Protein AF-A0A341CHU5-F1 (afdb_monomer_lite)

InterPro domains:
  IPR018796 Cytochrome c oxidase assembly factor 8 [PF10231] (40-168)
  IPR018796 Cytochrome c oxidase assembly factor 8 [PTHR31107] (24-177)

Sequence (180 aa):
MPRRAGFIEVQFTYRKIHSWQTCAPQFKVSRFCPPRKSCHDWIGPPDKYSNLRPVHFYIPENESPLEQKLRELRQETQEWNQQFWANQNLTFLKEKEKFIDSRLKAKGLELRAESGQKATLNAEEMADFYKEFLSKNFQKHMYYNRDWYKRNFAITFFMGKVALERIWNKLRLKRKKTSN

Foldseek 3Di:
DDDDDDPPPPPPPDDDDDDDDDDDDDPPPVPPDPPPPDPAKDWAQQDPQLRGTDIDGGDDPPQDPLNVVLVVLVNVLRVVSSVLSSVVSVVLVVLLVVLQCVVCVVVVHDCADPVRDGDDDDPVSVVVVVVVSCVVCVVVVVVVVVVNVVSVVVSVVSVVVVVVVVVVVVVVVVVVVVVD

Organism: Neophocaena asiaeorientalis asiaeorientalis (NCBI:txid1706337)

Radius of gyration: 24.13 Å; chains: 1; bounding box: 55×53×80 Å

Secondary structure (DSSP, 8-state):
-----------------------------------TT--S-EE-SPPTTT-PPPEE----TT--HHHHHHHHHHHHHHHHHHHHHHHHHHHHHHHHHHHHHHHHHHTT--SS-TTSPPP---HHHHHHHHHHHHHHHHHHHHHHHHHHHHHHHHHHHHHHHHHHHHHHHHHHHHHHHT--

pLDDT: mean 80.52, std 22.86, range [27.47, 98.5]

Structure (mmCIF, N/CA/C/O backbone):
data_AF-A0A341CHU5-F1
#
_entry.id   AF-A0A341CHU5-F1
#
loop_
_atom_site.group_PDB
_atom_site.id
_atom_site.type_symbol
_atom_site.label_atom_id
_atom_site.label_alt_id
_atom_site.label_comp_id
_atom_site.label_asym_id
_atom_site.label_entity_id
_atom_site.label_seq_id
_atom_site.pdbx_PDB_ins_code
_atom_site.Cartn_x
_atom_site.Cartn_y
_atom_site.Cartn_z
_atom_site.occupancy
_atom_site.B_iso_or_equiv
_atom_site.auth_seq_id
_atom_site.auth_comp_id
_atom_site.auth_asym_id
_atom_site.auth_atom_id
_atom_site.pdbx_PDB_model_num
ATOM 1 N N . MET A 1 1 ? 3.078 -34.538 4.417 1.00 28.12 1 MET A N 1
ATOM 2 C CA . MET A 1 1 ? 3.762 -33.653 3.449 1.00 28.12 1 MET A CA 1
ATOM 3 C C . MET A 1 1 ? 3.321 -32.216 3.716 1.00 28.12 1 MET A C 1
ATOM 5 O O . MET A 1 1 ? 2.168 -31.896 3.443 1.00 28.12 1 MET A O 1
ATOM 9 N N . PRO A 1 2 ? 4.143 -31.394 4.386 1.00 29.64 2 PRO A N 1
ATOM 10 C CA . PRO A 1 2 ? 3.711 -30.097 4.891 1.00 29.64 2 PRO A CA 1
ATOM 11 C C . PRO A 1 2 ? 3.576 -29.070 3.761 1.00 29.64 2 PRO A C 1
ATOM 13 O O . PRO A 1 2 ? 4.407 -28.977 2.859 1.00 29.64 2 PRO A O 1
ATOM 16 N N . ARG A 1 3 ? 2.476 -28.317 3.837 1.00 30.64 3 ARG A N 1
ATOM 17 C CA . ARG A 1 3 ? 2.059 -27.246 2.931 1.00 30.64 3 ARG A CA 1
ATOM 18 C C . ARG A 1 3 ? 3.142 -26.166 2.861 1.00 30.64 3 ARG A C 1
ATOM 20 O O . ARG A 1 3 ? 3.483 -25.577 3.885 1.00 30.64 3 ARG A O 1
ATOM 27 N N . ARG A 1 4 ? 3.649 -25.883 1.655 1.00 30.72 4 ARG A N 1
ATOM 28 C CA . ARG A 1 4 ? 4.433 -24.672 1.377 1.00 30.72 4 ARG A CA 1
ATOM 29 C C . ARG A 1 4 ? 3.554 -23.468 1.710 1.00 30.72 4 ARG A C 1
ATOM 31 O O . ARG A 1 4 ? 2.508 -23.276 1.094 1.00 30.72 4 ARG A O 1
ATOM 38 N N . ALA A 1 5 ? 3.957 -22.720 2.731 1.00 33.75 5 ALA A N 1
ATOM 39 C CA . ALA A 1 5 ? 3.343 -21.457 3.097 1.00 33.75 5 ALA A CA 1
ATOM 40 C C . ALA A 1 5 ? 3.343 -20.525 1.879 1.00 33.75 5 ALA A C 1
ATOM 42 O O . ALA A 1 5 ? 4.327 -20.469 1.140 1.00 33.75 5 ALA A O 1
ATOM 43 N N . GLY A 1 6 ? 2.207 -19.859 1.668 1.00 32.69 6 GLY A N 1
ATOM 44 C CA . GLY A 1 6 ? 1.901 -19.057 0.493 1.00 32.69 6 GLY A CA 1
ATOM 45 C C . GLY A 1 6 ? 3.007 -18.070 0.148 1.00 32.69 6 GLY A C 1
ATOM 46 O O . GLY A 1 6 ? 3.147 -17.022 0.775 1.00 32.69 6 GLY A O 1
ATOM 47 N N . PHE A 1 7 ? 3.745 -18.401 -0.907 1.00 29.98 7 PHE A N 1
ATOM 48 C CA . PHE A 1 7 ? 4.290 -17.413 -1.817 1.00 29.98 7 PHE A CA 1
ATOM 49 C C . PHE A 1 7 ? 3.067 -16.648 -2.324 1.00 29.98 7 PHE A C 1
ATOM 51 O O . PHE A 1 7 ? 2.191 -17.253 -2.941 1.00 29.98 7 PHE A O 1
ATOM 58 N N . ILE A 1 8 ? 2.931 -15.370 -1.966 1.00 36.19 8 ILE A N 1
ATOM 59 C CA . ILE A 1 8 ? 1.933 -14.511 -2.601 1.00 36.19 8 ILE A CA 1
ATOM 60 C C . ILE A 1 8 ? 2.327 -14.508 -4.071 1.00 36.19 8 ILE A C 1
ATOM 62 O O . ILE A 1 8 ? 3.316 -13.893 -4.463 1.00 36.19 8 ILE A O 1
ATOM 66 N N . GLU A 1 9 ? 1.603 -15.311 -4.839 1.00 29.92 9 GLU A N 1
ATOM 67 C CA . GLU A 1 9 ? 1.634 -15.341 -6.281 1.00 29.92 9 GLU A CA 1
ATOM 68 C C . GLU A 1 9 ? 1.395 -13.897 -6.714 1.00 29.92 9 GLU A C 1
ATOM 70 O O . GLU A 1 9 ? 0.304 -13.346 -6.552 1.00 29.92 9 GLU A O 1
ATOM 75 N N . VAL A 1 10 ? 2.466 -13.230 -7.146 1.00 38.44 10 VAL A N 1
ATOM 76 C CA . VAL A 1 10 ? 2.372 -11.910 -7.749 1.00 38.44 10 VAL A CA 1
ATOM 77 C C . VAL A 1 10 ? 1.681 -12.154 -9.079 1.00 38.44 10 VAL A C 1
ATOM 79 O O . VAL A 1 10 ? 2.325 -12.421 -10.090 1.00 38.44 10 VAL A O 1
ATOM 82 N N . GLN A 1 11 ? 0.351 -12.158 -9.049 1.00 27.47 11 GLN A N 1
ATOM 83 C CA . GLN A 1 11 ? -0.499 -12.156 -10.225 1.00 27.47 11 GLN A CA 1
ATOM 84 C C . GLN A 1 11 ? -0.219 -10.840 -10.956 1.00 27.47 11 GLN A C 1
ATOM 86 O O . GLN A 1 11 ? -0.900 -9.832 -10.773 1.00 27.47 11 GLN A O 1
ATOM 91 N N . PHE A 1 12 ? 0.844 -10.830 -11.761 1.00 33.91 12 PHE A N 1
ATOM 92 C CA . PHE A 1 12 ? 1.074 -9.834 -12.791 1.00 33.91 12 PHE A CA 1
ATOM 93 C C . PHE A 1 12 ? -0.004 -10.049 -13.852 1.00 33.91 12 PHE A C 1
ATOM 95 O O . PHE A 1 12 ? 0.233 -10.647 -14.899 1.00 33.91 12 PHE A O 1
ATOM 102 N N . THR A 1 13 ? -1.218 -9.565 -13.594 1.00 28.31 13 THR A N 1
ATOM 103 C CA . THR A 1 13 ? -2.191 -9.390 -14.665 1.00 28.31 13 THR A CA 1
ATOM 104 C C . THR A 1 13 ? -1.638 -8.309 -15.583 1.00 28.31 13 THR A C 1
ATOM 106 O O . THR A 1 13 ? -1.710 -7.115 -15.281 1.00 28.31 13 THR A O 1
ATOM 109 N N . TYR A 1 14 ? -1.031 -8.735 -16.688 1.00 28.16 14 TYR A N 1
ATOM 110 C CA . TYR A 1 14 ? -0.640 -7.873 -17.791 1.00 28.16 14 TYR A CA 1
ATOM 111 C C . TYR A 1 14 ? -1.888 -7.161 -18.318 1.00 28.16 14 TYR A C 1
ATOM 113 O O . TYR A 1 14 ? -2.654 -7.712 -19.106 1.00 28.16 14 TYR A O 1
ATOM 121 N N . ARG A 1 15 ? -2.102 -5.913 -17.897 1.00 33.06 15 ARG A N 1
ATOM 122 C CA . ARG A 1 15 ? -3.020 -5.013 -18.589 1.00 33.06 15 ARG A CA 1
ATOM 123 C C . ARG A 1 15 ? -2.200 -4.189 -19.570 1.00 33.06 15 ARG A C 1
ATOM 125 O O . ARG A 1 15 ? -1.339 -3.405 -19.184 1.00 33.06 15 ARG A O 1
ATOM 132 N N . LYS A 1 16 ? -2.453 -4.417 -20.855 1.00 32.16 16 LYS A N 1
ATOM 133 C CA . LYS A 1 16 ? -1.903 -3.661 -21.980 1.00 32.16 16 LYS A CA 1
ATOM 134 C C . LYS A 1 16 ? -2.364 -2.203 -21.846 1.00 32.16 16 LYS A C 1
ATOM 136 O O . LYS A 1 16 ? -3.525 -1.904 -22.105 1.00 32.16 16 LYS A O 1
ATOM 141 N N . ILE A 1 17 ? -1.490 -1.310 -21.384 1.00 35.66 17 ILE A N 1
ATOM 142 C CA . ILE A 1 17 ? -1.762 0.133 -21.371 1.00 35.66 17 ILE A CA 1
ATOM 143 C C . ILE A 1 17 ? -1.256 0.686 -22.705 1.00 35.66 17 ILE A C 1
ATOM 145 O O . ILE A 1 17 ? -0.053 0.825 -22.921 1.00 35.66 17 ILE A O 1
ATOM 149 N N . HIS A 1 18 ? -2.184 0.932 -23.629 1.00 32.44 18 HIS A N 1
ATOM 150 C CA . HIS A 1 18 ? -1.921 1.680 -24.854 1.00 32.44 18 HIS A CA 1
ATOM 151 C C . HIS A 1 18 ? -2.154 3.185 -24.634 1.00 32.44 18 HIS A C 1
ATOM 153 O O . HIS A 1 18 ? -3.005 3.580 -23.844 1.00 32.44 18 HIS A O 1
ATOM 159 N N . SER A 1 19 ? -1.375 3.966 -25.390 1.00 31.36 19 SER A N 1
ATOM 160 C CA . SER A 1 19 ? -1.392 5.422 -25.615 1.00 31.36 19 SER A CA 1
ATOM 161 C C . SER A 1 19 ? -1.107 6.348 -24.427 1.00 31.36 19 SER A C 1
ATOM 163 O O . SER A 1 19 ? -1.969 6.629 -23.600 1.00 31.36 19 SER A O 1
ATOM 165 N N . TRP A 1 20 ? 0.094 6.930 -24.449 1.00 31.66 20 TRP A N 1
ATOM 166 C CA . TRP A 1 20 ? 0.395 8.210 -23.816 1.00 31.66 20 TRP A CA 1
ATOM 167 C C . TRP A 1 20 ? 0.102 9.324 -24.827 1.00 31.66 20 TRP A C 1
ATOM 169 O O . TRP A 1 20 ? 0.770 9.404 -25.857 1.00 31.66 20 TRP A O 1
ATOM 179 N N . GLN A 1 21 ? -0.883 10.170 -24.534 1.00 31.38 21 GLN A N 1
ATOM 180 C CA . GLN A 1 21 ? -0.991 11.514 -25.098 1.00 31.38 21 GLN A CA 1
ATOM 181 C C . GLN A 1 21 ? -0.649 12.503 -23.985 1.00 31.38 21 GLN A C 1
ATOM 183 O O . GLN A 1 21 ? -1.231 12.483 -22.902 1.00 31.38 21 GLN A O 1
ATOM 188 N N . THR A 1 22 ? 0.358 13.326 -24.246 1.00 49.53 22 THR A N 1
ATOM 189 C CA . THR A 1 22 ? 0.822 14.409 -23.385 1.00 49.53 22 THR A CA 1
ATOM 190 C C . THR A 1 22 ? -0.197 15.543 -23.372 1.00 49.53 22 THR A C 1
ATOM 192 O O . THR A 1 22 ? -0.248 16.314 -24.322 1.00 49.53 22 THR A O 1
ATOM 195 N N . CYS A 1 23 ? -0.949 15.677 -22.280 1.00 32.44 23 CYS A N 1
ATOM 196 C CA . CYS A 1 23 ? -1.550 16.932 -21.825 1.00 32.44 23 CYS A CA 1
ATOM 197 C C . CYS A 1 23 ? -1.608 16.907 -20.290 1.00 32.44 23 CYS A C 1
ATOM 199 O O . CYS A 1 23 ? -1.958 15.890 -19.691 1.00 32.44 23 CYS A O 1
ATOM 201 N N . ALA A 1 24 ? -1.213 18.012 -19.656 1.00 49.34 24 ALA A N 1
ATOM 202 C CA . ALA A 1 24 ? -1.138 18.162 -18.203 1.00 49.34 24 ALA A CA 1
ATOM 203 C C . ALA A 1 24 ? -2.453 17.753 -17.504 1.00 49.34 24 ALA A C 1
ATOM 205 O O . ALA A 1 24 ? -3.514 18.209 -17.936 1.00 49.34 24 ALA A O 1
ATOM 206 N N . PRO A 1 25 ? -2.444 16.970 -16.407 1.00 43.38 25 PRO A N 1
ATOM 207 C CA . PRO A 1 25 ? -3.674 16.694 -15.690 1.00 43.38 25 PRO A CA 1
ATOM 208 C C . PRO A 1 25 ? -3.838 17.669 -14.526 1.00 43.38 25 PRO A C 1
ATOM 210 O O . PRO A 1 25 ? -3.138 17.610 -13.515 1.00 43.38 25 PRO A O 1
ATOM 213 N N . GLN A 1 26 ? -4.836 18.537 -14.677 1.00 37.72 26 GLN A N 1
ATOM 214 C CA . GLN A 1 26 ? -5.553 19.172 -13.579 1.00 37.72 26 GLN A CA 1
ATOM 215 C C . GLN A 1 26 ? -5.836 18.139 -12.477 1.00 37.72 26 GLN A C 1
ATOM 217 O O . GLN A 1 26 ? -6.330 17.042 -12.752 1.00 37.72 26 GLN A O 1
ATOM 222 N N . PHE A 1 27 ? -5.542 18.499 -11.227 1.00 38.22 27 PHE A N 1
ATOM 223 C CA . PHE A 1 27 ? -5.908 17.743 -10.030 1.00 38.22 27 PHE A CA 1
ATOM 224 C C . PHE A 1 27 ? -7.434 17.565 -9.947 1.00 38.22 27 PHE A C 1
ATOM 226 O O . PHE A 1 27 ? -8.137 18.307 -9.268 1.00 38.22 27 PHE A O 1
ATOM 233 N N . LYS A 1 28 ? -7.973 16.548 -10.614 1.00 43.00 28 LYS A N 1
ATOM 234 C CA . LYS A 1 28 ? -9.283 15.978 -10.298 1.00 43.00 28 LYS A CA 1
ATOM 235 C C . LYS A 1 28 ? -9.059 14.550 -9.844 1.00 43.00 28 LYS A C 1
ATOM 237 O O . LYS A 1 28 ? -9.262 13.590 -10.579 1.00 43.00 28 LYS A O 1
ATOM 242 N N . VAL A 1 29 ? -8.616 14.421 -8.593 1.00 42.53 29 VAL A N 1
ATOM 243 C CA . VAL A 1 29 ? -8.817 13.179 -7.850 1.00 42.53 29 VAL A CA 1
ATOM 244 C C . VAL A 1 29 ? -10.329 12.992 -7.809 1.00 42.53 29 VAL A C 1
ATOM 246 O O . VAL A 1 29 ? -11.028 13.761 -7.150 1.00 42.53 29 VAL A O 1
ATOM 249 N N . SER A 1 30 ? -10.848 12.023 -8.562 1.00 46.66 30 SER A N 1
ATOM 250 C CA . SER A 1 30 ? -12.159 11.443 -8.286 1.00 46.66 30 SER A CA 1
ATOM 251 C C . SER A 1 30 ? -12.118 11.015 -6.823 1.00 46.66 30 SER A C 1
ATOM 253 O O . SER A 1 30 ? -11.528 9.985 -6.498 1.00 46.66 30 SER A O 1
ATOM 255 N N . ARG A 1 31 ? -12.632 11.864 -5.927 1.00 62.94 31 ARG A N 1
ATOM 256 C CA . ARG A 1 31 ? -12.650 11.606 -4.491 1.00 62.94 31 ARG A CA 1
ATOM 257 C C . ARG A 1 31 ? -13.650 10.485 -4.276 1.00 62.94 31 ARG A C 1
ATOM 259 O O . ARG A 1 31 ? -14.840 10.734 -4.121 1.00 62.94 31 ARG A O 1
ATOM 266 N N . PHE A 1 32 ? -13.162 9.251 -4.354 1.00 69.19 32 PHE A N 1
ATOM 267 C CA . PHE A 1 32 ? -13.874 8.099 -3.841 1.00 69.19 32 PHE A CA 1
ATOM 268 C C . PHE A 1 32 ? -14.152 8.399 -2.368 1.00 69.19 32 PHE A C 1
ATOM 270 O O . PHE A 1 32 ? -13.252 8.395 -1.532 1.00 69.19 32 PHE A O 1
ATOM 277 N N . CYS A 1 33 ? -15.387 8.796 -2.088 1.00 69.81 33 CYS A N 1
ATOM 278 C CA . CYS A 1 33 ? -15.847 9.149 -0.762 1.00 69.81 33 CYS A CA 1
ATOM 279 C C . CYS A 1 33 ? -16.992 8.201 -0.430 1.00 69.81 33 CYS A C 1
ATOM 281 O O . CYS A 1 33 ? -17.983 8.184 -1.167 1.00 69.81 33 CYS A O 1
ATOM 283 N N . PRO A 1 34 ? -16.880 7.416 0.652 1.00 79.62 34 PRO A N 1
ATOM 284 C CA . PRO A 1 34 ? -18.000 6.608 1.091 1.00 79.62 34 PRO A CA 1
ATOM 285 C C . PRO A 1 34 ? -19.199 7.509 1.435 1.00 79.62 34 PRO A C 1
ATOM 287 O O . PRO A 1 34 ? -19.010 8.654 1.865 1.00 79.62 34 PRO A O 1
ATOM 290 N N . PRO A 1 35 ? -20.441 7.024 1.266 1.00 82.81 35 PRO A N 1
ATOM 291 C CA . PRO A 1 35 ? -21.627 7.742 1.712 1.00 82.81 35 PRO A CA 1
ATOM 292 C C . PRO A 1 35 ? -21.504 8.126 3.189 1.00 82.81 35 PRO A C 1
ATOM 294 O O . PRO A 1 35 ? -21.086 7.309 4.009 1.00 82.81 35 PRO A O 1
ATOM 297 N N . ARG A 1 36 ? -21.935 9.342 3.553 1.00 74.38 36 ARG A N 1
ATOM 298 C CA . ARG A 1 36 ? -21.820 9.873 4.930 1.00 74.38 36 ARG A CA 1
ATOM 299 C C . ARG A 1 36 ? -22.453 8.979 6.007 1.00 74.38 36 ARG A C 1
ATOM 301 O O . ARG A 1 36 ? -22.062 9.072 7.159 1.00 74.38 36 ARG A O 1
ATOM 308 N N . LYS A 1 37 ? -23.425 8.137 5.638 1.00 81.31 37 LYS A N 1
ATOM 309 C CA . LYS A 1 37 ? -24.141 7.216 6.541 1.00 81.31 37 LYS A CA 1
ATOM 310 C C . LYS A 1 37 ? -23.581 5.786 6.544 1.00 81.31 37 LYS A C 1
ATOM 312 O O . LYS A 1 37 ? -24.223 4.887 7.075 1.00 81.31 37 LYS A O 1
ATOM 317 N N . SER A 1 38 ? -22.440 5.537 5.904 1.00 85.81 38 SER A N 1
ATOM 318 C CA . SER A 1 38 ? -21.855 4.197 5.893 1.00 85.81 38 SER A CA 1
ATOM 319 C C . SER A 1 38 ? -21.318 3.801 7.267 1.00 85.81 38 SER A C 1
ATOM 321 O O . SER A 1 38 ? -20.564 4.554 7.875 1.00 85.81 38 SER A O 1
ATOM 323 N N . CYS A 1 39 ? -21.615 2.569 7.676 1.00 89.06 39 CYS A N 1
ATOM 324 C CA . CYS A 1 39 ? -21.074 1.915 8.868 1.00 89.06 39 CYS A CA 1
ATOM 325 C C . CYS A 1 39 ? -20.043 0.805 8.576 1.00 89.06 39 CYS A C 1
ATOM 327 O O . CYS A 1 39 ? -19.758 -0.021 9.439 1.00 89.06 39 CYS A O 1
ATOM 329 N N . HIS A 1 40 ? -19.497 0.762 7.357 1.00 90.62 40 HIS A N 1
ATOM 330 C CA . HIS A 1 40 ? -18.535 -0.254 6.914 1.00 90.62 40 HIS A CA 1
ATOM 331 C C . HIS A 1 40 ? -17.306 0.376 6.258 1.00 90.62 40 HIS A C 1
ATOM 333 O O . HIS A 1 40 ? -17.387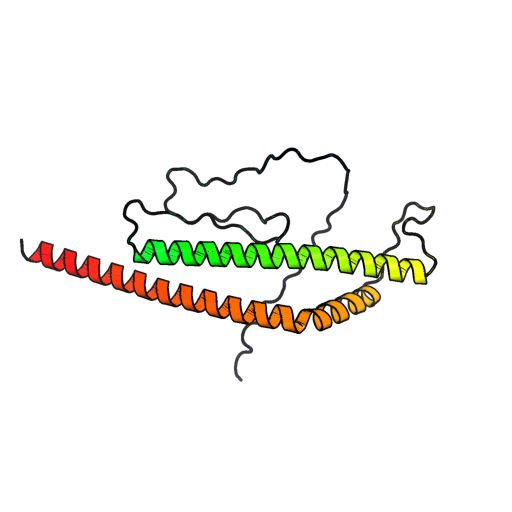 1.503 5.762 1.00 90.62 40 HIS A O 1
ATOM 339 N N . ASP A 1 41 ? -16.197 -0.368 6.238 1.00 93.31 41 ASP A N 1
ATOM 340 C CA . ASP A 1 41 ? -14.981 -0.015 5.499 1.00 93.31 41 ASP A CA 1
ATOM 341 C C . ASP A 1 41 ? -15.250 -0.043 3.983 1.00 93.31 41 ASP A C 1
ATOM 343 O O . ASP A 1 41 ? -15.945 -0.930 3.483 1.00 93.31 41 ASP A O 1
ATOM 347 N N . TRP A 1 42 ? -14.676 0.906 3.238 1.00 93.44 42 TRP A N 1
ATOM 348 C CA . TRP A 1 42 ? -14.835 0.994 1.780 1.00 93.44 42 TRP A CA 1
ATOM 349 C C . TRP A 1 42 ? -13.526 0.772 1.047 1.00 93.44 42 TRP A C 1
ATOM 351 O O . TRP A 1 42 ? -12.521 1.412 1.344 1.00 93.44 42 TRP A O 1
ATOM 361 N N . ILE A 1 43 ? -13.567 -0.081 0.027 1.00 91.88 43 ILE A N 1
ATOM 362 C CA . ILE A 1 43 ? -12.427 -0.376 -0.838 1.00 91.88 43 ILE A CA 1
ATOM 363 C C . ILE A 1 43 ? -12.576 0.424 -2.133 1.00 91.88 43 ILE A C 1
ATOM 365 O O . ILE A 1 43 ? -13.553 0.260 -2.864 1.00 91.88 43 ILE A O 1
ATOM 369 N N . GLY A 1 44 ? -11.601 1.284 -2.413 1.00 90.12 44 GLY A N 1
ATOM 370 C CA . GLY A 1 44 ? -11.592 2.141 -3.594 1.00 90.12 44 GLY A CA 1
ATOM 371 C C . GLY A 1 44 ? -11.147 1.443 -4.887 1.00 90.12 44 GLY A C 1
ATOM 372 O O . GLY A 1 44 ? -10.780 0.258 -4.892 1.00 90.12 44 GLY A O 1
ATOM 373 N N . PRO A 1 45 ? -11.163 2.180 -6.013 1.00 91.88 45 PRO A N 1
ATOM 374 C CA . PRO A 1 45 ? -10.538 1.728 -7.253 1.00 91.88 45 PRO A CA 1
ATOM 375 C C . PRO A 1 45 ? -9.017 1.553 -7.071 1.00 91.88 45 PRO A C 1
ATOM 377 O O . PRO A 1 45 ? -8.448 2.149 -6.158 1.00 91.88 45 PRO A O 1
ATOM 380 N N . PRO A 1 46 ? -8.339 0.756 -7.917 1.00 93.00 46 PRO A N 1
ATOM 381 C CA . PRO A 1 46 ? -6.882 0.624 -7.873 1.00 93.00 46 PRO A CA 1
ATOM 382 C C . PRO A 1 46 ? -6.179 1.984 -7.950 1.00 93.00 46 PRO A C 1
ATOM 384 O O . PRO A 1 46 ? -6.528 2.812 -8.794 1.00 93.00 46 PRO A O 1
ATOM 387 N N . ASP A 1 47 ? -5.192 2.208 -7.083 1.00 91.75 47 ASP A N 1
ATOM 388 C CA . ASP A 1 47 ? -4.356 3.402 -7.138 1.00 91.75 47 ASP A CA 1
ATOM 389 C C . ASP A 1 47 ? -3.495 3.414 -8.410 1.00 91.75 47 ASP A C 1
ATOM 391 O O . ASP A 1 47 ? -2.985 2.384 -8.850 1.00 91.75 47 ASP A O 1
ATOM 395 N N . LYS A 1 48 ? -3.313 4.598 -8.998 1.00 92.94 48 LYS A N 1
ATOM 396 C CA . LYS A 1 48 ? -2.614 4.769 -10.281 1.00 92.94 48 LYS A CA 1
ATOM 397 C C . LYS A 1 48 ? -1.109 4.486 -10.223 1.00 92.94 48 LYS A C 1
ATOM 399 O O . LYS A 1 48 ? -0.511 4.263 -11.271 1.00 92.94 48 LYS A O 1
ATOM 404 N N . TYR A 1 49 ? -0.488 4.551 -9.046 1.00 93.19 49 TYR A N 1
ATOM 405 C CA . TYR A 1 49 ? 0.956 4.390 -8.889 1.00 93.19 49 TYR A CA 1
ATOM 406 C C . TYR A 1 49 ? 1.301 3.043 -8.268 1.00 93.19 49 TYR A C 1
ATOM 408 O O . TYR A 1 49 ? 2.161 2.329 -8.779 1.00 93.19 49 TYR A O 1
ATOM 416 N N . SER A 1 50 ? 0.632 2.670 -7.180 1.00 93.50 50 SER A N 1
ATOM 417 C CA . SER A 1 50 ? 0.903 1.415 -6.474 1.00 93.50 50 SER A CA 1
ATOM 418 C C . SER A 1 50 ? 0.146 0.215 -7.055 1.00 93.50 50 SER A C 1
ATOM 420 O O . SER A 1 50 ? 0.546 -0.921 -6.807 1.00 93.50 50 SER A O 1
ATOM 422 N N . ASN A 1 51 ? -0.934 0.444 -7.816 1.00 93.88 51 ASN A N 1
ATOM 423 C CA . ASN A 1 51 ? -1.945 -0.546 -8.219 1.00 93.88 51 ASN A CA 1
ATOM 424 C C . ASN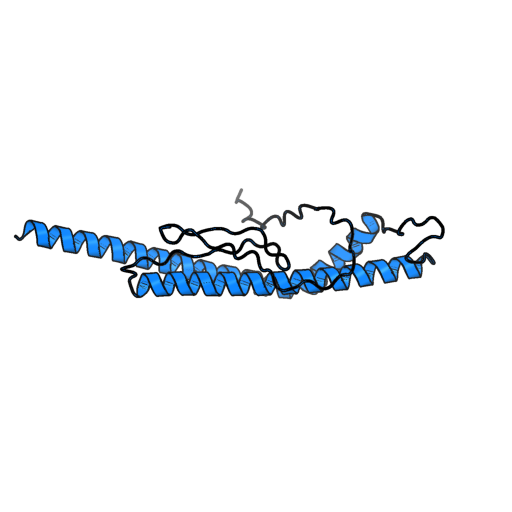 A 1 51 ? -2.743 -1.171 -7.058 1.00 93.88 51 ASN A C 1
ATOM 426 O O . ASN A 1 51 ? -3.639 -1.987 -7.291 1.00 93.88 51 ASN A O 1
ATOM 430 N N . LEU A 1 52 ? -2.474 -0.785 -5.808 1.00 93.75 52 LEU A N 1
ATOM 431 C CA . LEU A 1 52 ? -3.194 -1.275 -4.638 1.00 93.75 52 LEU A CA 1
ATOM 432 C C . LEU A 1 52 ? -4.496 -0.503 -4.436 1.00 93.75 52 LEU A C 1
ATOM 434 O O . LEU A 1 52 ? -4.578 0.700 -4.674 1.00 93.75 52 LEU A O 1
ATOM 438 N N . ARG A 1 53 ? -5.525 -1.178 -3.921 1.00 93.75 53 ARG A N 1
ATOM 439 C CA . ARG A 1 53 ? -6.801 -0.527 -3.606 1.00 93.75 53 ARG A CA 1
ATOM 440 C C . ARG A 1 53 ? -6.702 0.218 -2.265 1.00 93.75 53 ARG A C 1
ATOM 442 O O . ARG A 1 53 ? -6.328 -0.399 -1.264 1.00 93.75 53 ARG A O 1
ATOM 449 N N . PRO A 1 54 ? -7.015 1.523 -2.203 1.00 92.31 54 PRO A N 1
ATOM 450 C CA . PRO A 1 54 ? -7.087 2.245 -0.942 1.00 92.31 54 PRO A CA 1
ATOM 451 C C . PRO A 1 54 ? -8.297 1.767 -0.133 1.00 92.31 54 PRO A C 1
ATOM 453 O O . PRO A 1 54 ? -9.306 1.337 -0.698 1.00 92.31 54 PRO A O 1
ATOM 456 N N . VAL A 1 55 ? -8.191 1.849 1.192 1.00 92.19 55 VAL A N 1
ATOM 457 C CA . VAL A 1 55 ? -9.275 1.499 2.116 1.00 92.19 55 VAL A CA 1
ATOM 458 C C . VAL A 1 55 ? -9.634 2.733 2.930 1.00 92.19 55 VAL A C 1
ATOM 460 O O . VAL A 1 55 ? -8.778 3.318 3.591 1.00 92.1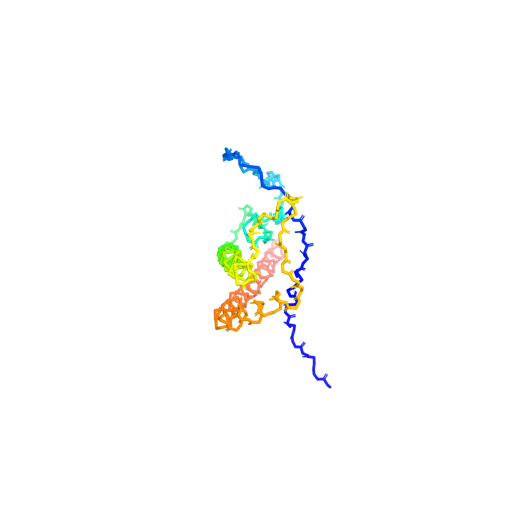9 55 VAL A O 1
ATOM 463 N N . HIS A 1 56 ? -10.903 3.122 2.890 1.00 91.00 56 HIS A N 1
ATOM 464 C CA . HIS A 1 56 ? -11.467 4.133 3.773 1.00 91.00 56 HIS A CA 1
ATOM 465 C C . HIS A 1 56 ? -12.088 3.418 4.967 1.00 91.00 56 HIS A C 1
ATOM 467 O O . HIS A 1 56 ? -13.162 2.827 4.849 1.00 91.00 56 HIS A O 1
ATOM 473 N N . PHE A 1 57 ? -11.380 3.440 6.094 1.00 92.81 57 PHE A N 1
ATOM 474 C CA . PHE A 1 57 ? -11.843 2.806 7.323 1.00 92.81 57 PHE A CA 1
ATOM 475 C C . PHE A 1 57 ? -13.020 3.573 7.922 1.00 92.81 57 PHE A C 1
ATOM 477 O O . PHE A 1 57 ? -12.976 4.800 8.035 1.00 92.81 57 PHE A O 1
ATOM 484 N N . TYR A 1 58 ? -14.052 2.840 8.321 1.00 92.56 58 TYR A N 1
ATOM 485 C CA . TYR A 1 58 ? -15.175 3.383 9.066 1.00 92.56 58 TYR A CA 1
ATOM 486 C C . TYR A 1 58 ? -14.733 3.819 10.467 1.00 92.56 58 TYR A C 1
ATOM 488 O O . TYR A 1 58 ? -13.939 3.140 11.121 1.00 92.56 58 TYR A O 1
ATOM 496 N N . ILE A 1 59 ? -15.277 4.949 10.921 1.00 92.38 59 ILE A N 1
ATOM 497 C CA . ILE A 1 59 ? -15.082 5.489 12.267 1.00 92.38 59 ILE A CA 1
ATOM 498 C C . ILE A 1 59 ? -16.440 5.433 12.981 1.00 92.38 59 ILE A C 1
ATOM 500 O O . ILE A 1 59 ? -17.342 6.191 12.613 1.00 92.38 59 ILE A O 1
ATOM 504 N N . PRO A 1 60 ? -16.621 4.529 13.959 1.00 90.12 60 PRO A N 1
ATOM 505 C CA . PRO A 1 60 ? -17.818 4.502 14.792 1.00 90.12 60 PRO A CA 1
ATOM 506 C C . PRO A 1 60 ? -17.966 5.776 15.629 1.00 90.12 60 PRO A C 1
ATOM 508 O O . PRO A 1 60 ? -16.977 6.332 16.093 1.00 90.12 60 PRO A O 1
ATOM 511 N N . GLU A 1 61 ? -19.202 6.200 15.901 1.00 88.56 61 GLU A N 1
ATOM 512 C CA . GLU A 1 61 ? -19.467 7.383 16.742 1.00 88.56 61 GLU A CA 1
ATOM 513 C C . GLU A 1 61 ? -18.957 7.212 18.183 1.00 88.56 61 GLU A C 1
ATOM 515 O O . GLU A 1 61 ? -18.447 8.152 18.781 1.00 88.56 61 GLU A O 1
ATOM 520 N N . ASN A 1 62 ? -19.061 5.994 18.724 1.00 90.50 62 ASN A N 1
ATOM 521 C CA . ASN A 1 62 ? -18.611 5.632 20.072 1.00 90.50 62 ASN A CA 1
ATOM 522 C C . ASN A 1 62 ? -17.323 4.785 20.023 1.00 90.50 62 ASN A C 1
ATOM 524 O O . ASN A 1 62 ? -17.242 3.761 20.703 1.00 90.50 62 ASN A O 1
ATOM 528 N N . GLU A 1 63 ? -16.364 5.148 19.164 1.00 94.75 63 GLU A N 1
ATOM 529 C CA . GLU A 1 63 ? -15.094 4.421 19.018 1.00 94.75 63 GLU A CA 1
ATOM 530 C C . GLU A 1 63 ? -14.319 4.399 20.348 1.00 94.75 63 GLU A C 1
ATOM 532 O O . GLU A 1 63 ? -14.040 5.439 20.948 1.00 94.75 63 GLU A O 1
ATOM 537 N N . SER A 1 64 ? -13.973 3.203 20.833 1.00 95.50 64 SER A N 1
ATOM 538 C CA . SER A 1 64 ? -13.134 3.068 22.026 1.00 95.50 64 SER A CA 1
ATOM 539 C C . SER A 1 64 ? -11.687 3.484 21.720 1.00 95.50 64 SER A C 1
ATOM 541 O O . SER A 1 64 ? -11.222 3.323 20.588 1.00 95.50 64 SER A O 1
ATOM 543 N N . PRO A 1 65 ? -10.893 3.921 22.717 1.00 96.75 65 PRO A N 1
ATOM 544 C CA . PRO A 1 65 ? -9.478 4.230 22.496 1.00 96.75 65 PRO A CA 1
ATOM 545 C C . PRO A 1 65 ? -8.673 3.056 21.915 1.00 96.75 65 PRO A C 1
ATOM 547 O O . PRO A 1 65 ? -7.658 3.255 21.250 1.00 96.75 65 PRO A O 1
ATOM 550 N N . LEU A 1 66 ? -9.093 1.814 22.179 1.00 97.19 66 LEU A N 1
ATOM 551 C CA . LEU A 1 66 ? -8.448 0.619 21.643 1.00 97.19 66 LEU A CA 1
ATOM 552 C C . LEU A 1 66 ? -8.860 0.351 20.186 1.00 97.19 66 LEU A C 1
ATOM 554 O O . LEU A 1 66 ? -8.022 -0.064 19.384 1.00 97.19 66 LEU A O 1
ATOM 558 N N . GLU A 1 67 ? -10.120 0.615 19.838 1.00 96.94 67 GLU A N 1
ATOM 559 C CA . GLU A 1 67 ? -10.625 0.562 18.462 1.00 96.94 67 GLU A CA 1
ATOM 560 C C . GLU A 1 67 ? -9.962 1.624 17.581 1.00 96.94 67 GLU A C 1
ATOM 562 O O . GLU A 1 67 ? -9.485 1.291 16.494 1.00 96.94 67 GLU A O 1
ATOM 567 N N . GLN A 1 68 ? -9.831 2.850 18.096 1.00 97.31 68 GLN A N 1
ATOM 568 C CA . GLN A 1 68 ? -9.114 3.941 17.443 1.00 97.31 68 GLN A CA 1
ATOM 569 C C . GLN A 1 68 ? -7.666 3.547 17.141 1.00 97.31 68 GLN A C 1
ATOM 571 O O . GLN A 1 68 ? -7.238 3.617 15.990 1.00 97.31 68 GLN A O 1
ATOM 576 N N . LYS A 1 69 ? -6.932 3.032 18.138 1.00 97.94 69 LYS A N 1
ATOM 577 C CA . LYS A 1 69 ? -5.550 2.554 17.946 1.00 97.94 69 LYS A CA 1
ATOM 578 C C . LYS A 1 69 ? -5.452 1.461 16.884 1.00 97.94 69 LYS A C 1
ATOM 580 O O . LYS A 1 69 ? -4.524 1.458 16.079 1.00 97.94 69 LYS A O 1
ATOM 585 N N . LEU A 1 70 ? -6.403 0.524 16.859 1.00 98.12 70 LEU A N 1
ATOM 586 C CA . LEU A 1 70 ? -6.455 -0.512 15.828 1.00 98.12 70 LEU A CA 1
ATOM 587 C C . LEU A 1 70 ? -6.733 0.082 14.437 1.00 98.12 70 LEU A C 1
ATOM 589 O O . LEU A 1 70 ? -6.165 -0.378 13.446 1.00 98.12 70 LEU A O 1
ATOM 593 N N . ARG A 1 71 ? -7.629 1.065 14.327 1.00 97.81 71 ARG A N 1
ATOM 594 C CA . ARG A 1 71 ? -7.921 1.753 13.064 1.00 97.81 71 ARG A CA 1
ATOM 595 C C . ARG A 1 71 ? -6.704 2.527 12.558 1.00 97.81 71 ARG A C 1
ATOM 597 O O . ARG A 1 71 ? -6.348 2.353 11.397 1.00 97.81 71 ARG A O 1
ATOM 604 N N . GLU A 1 72 ? -6.058 3.311 13.410 1.00 97.62 72 GLU A N 1
ATOM 605 C CA . GLU A 1 72 ? -4.856 4.088 13.078 1.00 97.62 72 GLU A CA 1
ATOM 606 C C . GLU A 1 72 ? -3.710 3.169 12.641 1.00 97.62 72 GLU A C 1
ATOM 608 O O . GLU A 1 72 ? -3.157 3.353 11.561 1.00 97.62 72 GLU A O 1
ATOM 613 N N . LEU A 1 73 ? -3.453 2.076 13.371 1.00 98.12 73 LEU A N 1
ATOM 614 C CA . LEU A 1 73 ? -2.438 1.090 12.982 1.00 98.12 73 LEU A CA 1
ATOM 615 C C . LEU A 1 73 ? -2.713 0.465 11.601 1.00 98.12 73 LEU A C 1
ATOM 617 O O . LEU A 1 73 ? -1.783 0.217 10.824 1.00 98.12 73 LEU A O 1
ATOM 621 N N . ARG A 1 74 ? -3.985 0.195 11.278 1.00 97.81 74 ARG A N 1
ATOM 622 C CA . ARG A 1 74 ? -4.389 -0.302 9.952 1.00 97.81 74 ARG A CA 1
ATOM 623 C C . ARG A 1 74 ? -4.207 0.765 8.869 1.00 97.81 74 ARG A C 1
ATOM 625 O O . ARG A 1 74 ? -3.727 0.428 7.788 1.00 97.81 74 ARG A O 1
ATOM 632 N N . GLN A 1 75 ? -4.538 2.025 9.158 1.00 97.25 75 GLN A N 1
ATOM 633 C CA . GLN A 1 75 ? -4.332 3.164 8.256 1.00 97.25 75 GLN A CA 1
ATOM 634 C C . GLN A 1 75 ? -2.848 3.367 7.943 1.00 97.25 75 GLN A C 1
ATOM 636 O O . GLN A 1 75 ? -2.470 3.335 6.775 1.00 97.25 75 GLN A O 1
ATOM 641 N N . GLU A 1 76 ? -2.004 3.458 8.970 1.00 97.81 76 GLU A N 1
ATOM 642 C CA . GLU A 1 76 ? -0.552 3.604 8.829 1.00 97.81 76 GLU A CA 1
ATOM 643 C C . GLU A 1 76 ? 0.071 2.436 8.057 1.00 97.81 76 GLU A C 1
ATOM 645 O O . GLU A 1 76 ? 0.939 2.623 7.206 1.00 97.81 76 GLU A O 1
ATOM 650 N N . THR A 1 77 ? -0.373 1.204 8.331 1.00 97.75 77 THR A N 1
ATOM 651 C CA . THR A 1 77 ? 0.116 0.016 7.616 1.00 97.75 77 THR A CA 1
ATOM 652 C C .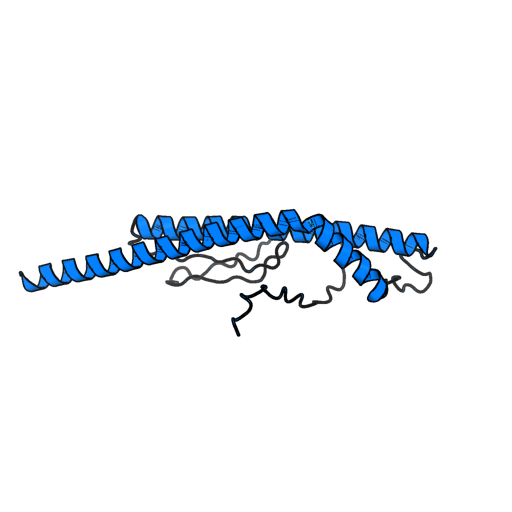 THR A 1 77 ? -0.278 0.050 6.143 1.00 97.75 77 THR A C 1
ATOM 654 O O . THR A 1 77 ? 0.538 -0.296 5.287 1.00 97.75 77 THR A O 1
ATOM 657 N N . GLN A 1 78 ? -1.502 0.486 5.836 1.00 96.94 78 GLN A N 1
ATOM 658 C CA . GLN A 1 78 ? -1.965 0.612 4.460 1.00 96.94 78 GLN A CA 1
ATOM 659 C C . GLN A 1 78 ? -1.230 1.731 3.722 1.00 96.94 78 GLN A C 1
ATOM 661 O O . GLN A 1 78 ? -0.825 1.526 2.582 1.00 96.94 78 GLN A O 1
ATOM 666 N N . GLU A 1 79 ? -1.006 2.881 4.355 1.00 96.56 79 GLU A N 1
ATOM 667 C CA . GLU A 1 79 ? -0.235 3.978 3.771 1.00 96.56 79 GLU A CA 1
ATOM 668 C C . GLU A 1 79 ? 1.215 3.564 3.498 1.00 96.56 79 GLU A C 1
ATOM 670 O O . GLU A 1 79 ? 1.719 3.755 2.390 1.00 96.56 79 GLU A O 1
ATOM 675 N N . TRP A 1 80 ? 1.862 2.907 4.461 1.00 98.06 80 TRP A N 1
ATOM 676 C CA . TRP A 1 80 ? 3.209 2.366 4.286 1.00 98.06 80 TRP A CA 1
ATOM 677 C C . TRP A 1 80 ? 3.288 1.387 3.102 1.00 98.06 80 TRP A C 1
ATOM 679 O O . TRP A 1 80 ? 4.200 1.470 2.277 1.00 98.06 80 TRP A O 1
ATOM 689 N N . ASN A 1 81 ? 2.305 0.491 2.980 1.00 97.56 81 ASN A N 1
ATOM 690 C CA . ASN A 1 81 ? 2.212 -0.466 1.879 1.00 97.56 81 ASN A CA 1
ATOM 691 C C . ASN A 1 81 ? 2.022 0.235 0.522 1.00 97.56 81 ASN A C 1
ATOM 693 O O . ASN A 1 81 ? 2.715 -0.067 -0.449 1.00 97.56 81 ASN A O 1
ATOM 697 N N . GLN A 1 82 ? 1.125 1.222 0.471 1.00 96.06 82 GLN A N 1
ATOM 698 C CA . GLN A 1 82 ? 0.874 2.051 -0.708 1.00 96.06 82 GLN A CA 1
ATOM 699 C C . GLN A 1 82 ? 2.149 2.756 -1.184 1.00 96.06 82 GLN A C 1
ATOM 701 O O . GLN A 1 82 ? 2.514 2.652 -2.356 1.00 96.06 82 GLN A O 1
ATOM 706 N N . GLN A 1 83 ? 2.863 3.415 -0.269 1.00 97.12 83 GLN A N 1
ATOM 707 C CA . GLN A 1 83 ? 4.111 4.113 -0.571 1.00 97.12 83 GLN A CA 1
ATOM 708 C C . GLN A 1 83 ? 5.198 3.154 -1.070 1.00 97.12 83 GLN A C 1
ATOM 710 O O . GLN A 1 83 ? 5.878 3.452 -2.056 1.00 97.12 83 GLN A O 1
ATOM 715 N N . PHE A 1 84 ? 5.350 1.984 -0.438 1.00 97.31 84 PHE A N 1
ATOM 716 C CA . PHE A 1 84 ? 6.323 0.983 -0.873 1.00 97.31 84 PHE A CA 1
ATOM 717 C C . PHE A 1 84 ? 6.082 0.561 -2.328 1.00 97.31 84 PHE A C 1
ATOM 719 O O . PHE A 1 84 ? 7.008 0.620 -3.141 1.00 97.31 84 PHE A O 1
ATOM 726 N N . TRP A 1 85 ? 4.846 0.188 -2.671 1.00 97.00 85 TRP A N 1
ATOM 727 C CA . TRP A 1 85 ? 4.507 -0.285 -4.015 1.00 97.00 85 TRP A CA 1
ATOM 728 C C . TRP A 1 85 ? 4.498 0.821 -5.065 1.00 97.00 85 TRP A C 1
ATOM 730 O O . TRP A 1 85 ? 4.944 0.577 -6.182 1.00 97.00 85 TRP A O 1
ATOM 740 N N . ALA A 1 86 ? 4.086 2.044 -4.723 1.00 96.19 86 ALA A N 1
ATOM 741 C CA . ALA A 1 86 ? 4.220 3.186 -5.627 1.00 96.19 86 ALA A CA 1
ATOM 742 C C . ALA A 1 86 ? 5.692 3.413 -6.016 1.00 96.19 86 ALA A C 1
ATOM 744 O O . ALA A 1 86 ? 6.016 3.555 -7.198 1.00 96.19 86 ALA A O 1
ATOM 745 N N . ASN A 1 87 ? 6.598 3.358 -5.034 1.00 96.06 87 ASN A N 1
ATOM 746 C CA . ASN A 1 87 ? 8.032 3.497 -5.270 1.00 96.06 87 ASN A CA 1
ATOM 747 C C . ASN A 1 87 ? 8.612 2.309 -6.054 1.00 96.06 87 ASN A C 1
ATOM 749 O O . ASN A 1 87 ? 9.377 2.526 -6.992 1.00 96.06 87 ASN A O 1
ATOM 753 N N . GLN A 1 88 ? 8.236 1.065 -5.722 1.00 95.12 88 GLN A N 1
ATOM 754 C CA . GLN A 1 88 ? 8.708 -0.112 -6.464 1.00 95.12 88 GLN A CA 1
ATOM 755 C C . GLN A 1 88 ? 8.247 -0.093 -7.919 1.00 95.12 88 GLN A C 1
ATOM 757 O O . GLN A 1 88 ? 9.061 -0.340 -8.805 1.00 95.12 88 GLN A O 1
ATOM 762 N N . ASN A 1 89 ? 6.984 0.247 -8.179 1.00 95.25 89 ASN A N 1
ATOM 763 C CA . ASN A 1 89 ? 6.454 0.317 -9.538 1.00 95.25 89 ASN A CA 1
ATOM 764 C C . ASN A 1 89 ? 7.164 1.404 -10.349 1.00 95.25 89 ASN A C 1
ATOM 766 O O . ASN A 1 89 ? 7.525 1.172 -11.502 1.00 95.25 89 ASN A O 1
ATOM 770 N N . LEU A 1 90 ? 7.440 2.564 -9.743 1.00 96.00 90 LEU A N 1
ATOM 771 C CA . LEU A 1 90 ? 8.210 3.623 -10.391 1.00 96.00 90 LEU A CA 1
ATOM 772 C C . LEU A 1 90 ? 9.634 3.166 -10.738 1.00 96.00 90 LEU A C 1
ATOM 774 O O . LEU A 1 90 ? 10.103 3.406 -11.851 1.00 96.00 90 LEU A O 1
ATOM 778 N N . THR A 1 91 ? 10.330 2.513 -9.803 1.00 95.00 91 THR A N 1
ATOM 779 C CA . THR A 1 91 ? 11.673 1.967 -10.049 1.00 95.00 91 THR A CA 1
ATOM 780 C C . THR A 1 91 ? 11.642 0.895 -11.133 1.00 95.00 91 THR A C 1
ATOM 782 O O . THR A 1 91 ? 12.456 0.946 -12.051 1.00 95.00 91 THR A O 1
ATOM 785 N N . PHE A 1 92 ? 10.682 -0.027 -11.073 1.00 94.94 92 PHE A N 1
ATOM 786 C CA . PHE A 1 92 ? 10.505 -1.085 -12.060 1.00 94.94 92 PHE A CA 1
ATOM 787 C C . PHE A 1 92 ? 10.311 -0.519 -13.468 1.00 94.94 92 PHE A C 1
ATOM 789 O O . PHE A 1 92 ? 11.003 -0.943 -14.388 1.00 94.94 92 PHE A O 1
ATOM 796 N N . LEU A 1 93 ? 9.422 0.467 -13.638 1.00 93.88 93 LEU A N 1
ATOM 797 C CA . LEU A 1 93 ? 9.176 1.100 -14.938 1.00 93.88 93 LEU A CA 1
ATOM 798 C C . LEU A 1 93 ? 10.443 1.758 -15.491 1.00 93.88 93 LEU A C 1
ATOM 800 O O . LEU A 1 93 ? 10.810 1.500 -16.634 1.00 93.88 93 LEU A O 1
ATOM 804 N N . LYS A 1 94 ? 11.156 2.529 -14.662 1.00 95.38 94 LYS A N 1
ATOM 805 C CA . LYS A 1 94 ? 12.403 3.196 -15.064 1.00 95.38 94 LYS A CA 1
ATOM 806 C C . LYS A 1 94 ? 13.500 2.210 -15.458 1.00 95.38 94 LYS A C 1
ATOM 808 O O . LYS A 1 94 ? 14.202 2.436 -16.438 1.00 95.38 94 LYS A O 1
ATOM 813 N N . GLU A 1 95 ? 13.700 1.148 -14.679 1.00 95.19 95 GLU A N 1
ATOM 814 C CA . GLU A 1 95 ? 14.726 0.143 -14.983 1.00 95.19 95 GLU A CA 1
ATOM 815 C C . GLU A 1 95 ? 14.352 -0.678 -16.220 1.00 95.19 95 GLU A C 1
ATOM 817 O O . GLU A 1 95 ? 15.211 -0.945 -17.057 1.00 95.19 95 GLU A O 1
ATOM 822 N N . LYS A 1 96 ? 13.064 -0.996 -16.386 1.00 93.19 96 LYS A N 1
ATOM 823 C CA . LYS A 1 96 ? 12.549 -1.688 -17.566 1.00 93.19 96 LYS A CA 1
ATOM 824 C C . LYS A 1 96 ? 12.758 -0.876 -18.843 1.00 93.19 96 LYS A C 1
ATOM 826 O O . LYS A 1 96 ? 13.224 -1.430 -19.832 1.00 93.19 96 LYS A O 1
ATOM 831 N N . GLU A 1 97 ? 12.418 0.412 -18.831 1.00 93.12 97 GLU A N 1
ATOM 832 C CA . GLU A 1 97 ? 12.619 1.303 -19.982 1.00 93.12 97 GLU A CA 1
ATOM 833 C C . GLU A 1 97 ? 14.098 1.372 -20.365 1.00 93.12 97 GLU A C 1
ATOM 835 O O . GLU A 1 97 ? 14.446 1.095 -21.508 1.00 93.12 97 GLU A O 1
ATOM 840 N N . LYS A 1 98 ? 14.987 1.587 -19.386 1.00 93.94 98 LYS A N 1
ATOM 841 C CA . LYS A 1 98 ? 16.439 1.584 -19.621 1.00 93.94 98 LYS A CA 1
ATOM 842 C C . LYS A 1 98 ? 16.939 0.271 -20.219 1.00 93.94 98 LYS A C 1
ATOM 844 O O . LYS A 1 98 ? 17.792 0.293 -21.107 1.00 93.94 98 LYS A O 1
ATOM 849 N N . PHE A 1 99 ? 16.441 -0.864 -19.731 1.00 93.50 99 PHE A N 1
ATOM 850 C CA . PHE A 1 99 ? 16.828 -2.177 -20.243 1.00 93.50 99 PHE A CA 1
ATOM 851 C C . PHE A 1 99 ? 16.395 -2.357 -21.701 1.00 93.50 99 PHE A C 1
ATOM 853 O O . PHE A 1 99 ? 17.197 -2.787 -22.530 1.00 93.50 99 PHE A O 1
ATOM 860 N N . ILE A 1 100 ? 15.151 -1.980 -22.019 1.00 90.62 100 ILE A N 1
ATOM 861 C CA . ILE A 1 100 ? 14.619 -2.017 -23.384 1.00 90.62 100 ILE A CA 1
ATOM 862 C C . ILE A 1 100 ? 15.466 -1.137 -24.305 1.00 90.62 100 ILE A C 1
ATOM 864 O O . ILE A 1 100 ? 15.957 -1.631 -25.318 1.00 90.62 100 ILE A O 1
ATOM 868 N N . ASP A 1 101 ? 15.711 0.116 -23.924 1.00 90.31 101 ASP A N 1
ATOM 869 C CA . ASP A 1 101 ? 16.493 1.063 -24.725 1.00 90.31 101 ASP A CA 1
ATOM 870 C C . ASP A 1 101 ? 17.915 0.548 -24.985 1.00 90.31 101 ASP A C 1
ATOM 872 O O . ASP A 1 101 ? 18.415 0.601 -26.109 1.00 90.31 101 ASP A O 1
ATOM 876 N N . SER A 1 102 ? 18.554 -0.016 -23.957 1.00 91.31 102 SER A N 1
ATOM 877 C CA . SER A 1 102 ? 19.914 -0.558 -24.050 1.00 91.31 102 SER A CA 1
ATOM 878 C C . SER A 1 102 ? 19.988 -1.756 -24.999 1.00 91.31 102 SER A C 1
ATOM 880 O O . SER A 1 102 ? 20.883 -1.825 -25.841 1.00 91.31 102 SER A O 1
ATOM 882 N N . ARG A 1 103 ? 19.035 -2.691 -24.900 1.00 90.50 103 ARG A N 1
ATOM 883 C CA . ARG A 1 103 ? 18.980 -3.878 -25.765 1.00 90.50 103 ARG A CA 1
ATOM 884 C C . ARG A 1 103 ? 18.638 -3.526 -27.212 1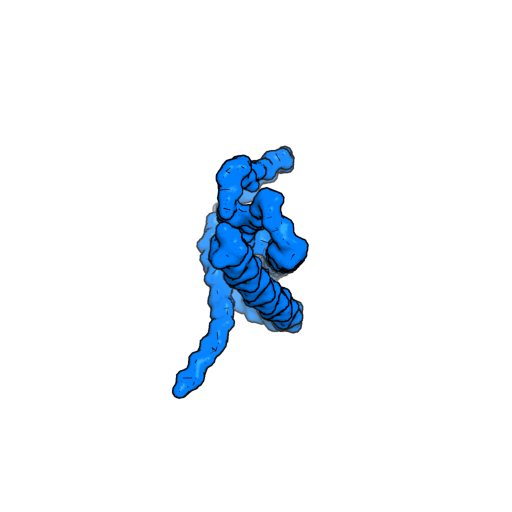.00 90.50 103 ARG A C 1
ATOM 886 O O . ARG A 1 103 ? 19.238 -4.100 -28.117 1.00 90.50 103 ARG A O 1
ATOM 893 N N . LEU A 1 104 ? 17.722 -2.583 -27.441 1.00 87.94 104 LEU A N 1
ATOM 894 C CA . LEU A 1 104 ? 17.392 -2.106 -28.788 1.00 87.94 104 LEU A CA 1
ATOM 895 C C . LEU A 1 104 ? 18.592 -1.412 -29.443 1.00 87.94 104 LEU A C 1
ATOM 897 O O . LEU A 1 104 ? 18.962 -1.762 -30.564 1.00 87.94 104 LEU A O 1
ATOM 901 N N . LYS A 1 105 ? 19.275 -0.527 -28.704 1.00 87.50 105 LYS A N 1
ATOM 902 C CA . LYS A 1 105 ? 20.491 0.147 -29.176 1.00 87.50 105 LYS A CA 1
ATOM 903 C C . LYS A 1 105 ? 21.610 -0.841 -29.510 1.00 87.50 105 LYS A C 1
ATOM 905 O O . LYS A 1 105 ? 22.260 -0.689 -30.538 1.00 87.50 105 LYS A O 1
ATOM 910 N N . ALA A 1 106 ? 21.816 -1.870 -28.684 1.00 87.69 106 ALA A N 1
ATOM 911 C CA . ALA A 1 106 ? 22.820 -2.907 -28.940 1.00 87.69 106 ALA A CA 1
ATOM 912 C C . ALA A 1 106 ? 22.531 -3.722 -30.214 1.00 87.69 106 ALA A C 1
ATOM 914 O O . ALA A 1 106 ? 23.458 -4.215 -30.849 1.00 87.69 106 ALA A O 1
ATOM 915 N N . LYS A 1 107 ? 21.258 -3.835 -30.609 1.00 85.19 107 LYS A N 1
ATOM 916 C CA . LYS A 1 107 ? 20.833 -4.467 -31.867 1.00 85.19 107 LYS A CA 1
ATOM 917 C C . LYS A 1 107 ? 20.886 -3.532 -33.080 1.00 85.19 107 LYS A C 1
ATOM 919 O O . LYS A 1 107 ? 20.546 -3.966 -34.175 1.00 85.19 107 LYS A O 1
ATOM 924 N N . GLY A 1 108 ? 21.258 -2.263 -32.898 1.00 80.06 108 GLY A N 1
ATOM 925 C CA . GLY A 1 108 ? 21.209 -1.257 -33.961 1.00 80.06 108 GLY A CA 1
ATOM 926 C C . GLY A 1 108 ? 19.786 -0.875 -34.387 1.00 80.06 108 GLY A C 1
ATOM 927 O O . GLY A 1 108 ? 19.606 -0.317 -35.463 1.00 80.06 108 GLY A O 1
ATOM 928 N N . LEU A 1 109 ? 18.773 -1.181 -33.567 1.00 75.06 109 LEU A N 1
ATOM 929 C CA . LEU A 1 109 ? 17.383 -0.808 -33.819 1.00 75.06 109 LEU A CA 1
ATOM 930 C C . LEU A 1 109 ? 17.071 0.494 -33.075 1.00 75.06 109 LEU A C 1
ATOM 932 O O . LEU A 1 109 ? 17.164 0.547 -31.846 1.00 75.06 109 LEU A O 1
ATOM 936 N N . GLU A 1 110 ? 16.673 1.543 -33.795 1.00 63.34 110 GLU A N 1
ATOM 937 C CA . GLU A 1 110 ? 16.103 2.730 -33.155 1.00 63.34 110 GLU A CA 1
ATOM 938 C C . GLU A 1 110 ? 14.699 2.437 -32.592 1.00 63.34 110 GLU A C 1
ATOM 940 O O . GLU A 1 110 ? 13.965 1.576 -33.081 1.00 63.34 110 GLU A O 1
ATOM 945 N N . LEU A 1 111 ? 14.295 3.186 -31.556 1.00 60.25 111 LEU A N 1
ATOM 946 C CA . LEU A 1 111 ? 12.989 3.068 -30.877 1.00 60.25 111 LEU A CA 1
ATOM 947 C C . LEU A 1 111 ? 11.777 3.200 -31.823 1.00 60.25 111 LEU A C 1
ATOM 949 O O . LEU A 1 111 ? 10.667 2.777 -31.479 1.00 60.25 111 LEU A O 1
ATOM 953 N N . ARG A 1 112 ? 11.981 3.781 -33.008 1.00 58.88 112 ARG A N 1
ATOM 954 C CA . ARG A 1 112 ? 11.033 3.808 -34.119 1.00 58.88 112 ARG A CA 1
ATOM 955 C C . ARG A 1 112 ? 11.731 3.285 -35.367 1.00 58.88 112 ARG A C 1
ATOM 957 O O . ARG A 1 112 ? 12.606 3.953 -35.898 1.00 58.88 112 ARG A O 1
ATOM 964 N N . ALA A 1 113 ? 11.301 2.125 -35.852 1.00 57.50 113 ALA A N 1
ATOM 965 C CA . ALA A 1 113 ? 11.592 1.743 -37.226 1.00 57.50 113 ALA A CA 1
ATOM 966 C C . ALA A 1 113 ? 10.872 2.710 -38.186 1.00 57.50 113 ALA A C 1
ATOM 968 O O . ALA A 1 113 ? 9.805 3.235 -37.849 1.00 57.50 113 ALA A O 1
ATOM 969 N N . GLU A 1 114 ? 11.408 2.906 -39.393 1.00 56.75 114 GLU A N 1
ATOM 970 C CA . GLU A 1 114 ? 10.803 3.731 -40.458 1.00 56.75 114 GLU A CA 1
ATOM 971 C C . GLU A 1 114 ? 9.353 3.313 -40.787 1.00 56.75 114 GLU A C 1
ATOM 973 O O . GLU A 1 114 ? 8.543 4.127 -41.220 1.00 56.75 114 GLU A O 1
ATOM 978 N N . SER A 1 115 ? 8.982 2.064 -40.479 1.00 57.81 115 SER A N 1
ATOM 979 C CA . SER A 1 115 ? 7.628 1.507 -40.612 1.00 57.81 115 SER A CA 1
ATOM 980 C C . SER A 1 115 ? 6.633 1.934 -39.517 1.00 57.81 115 SER A C 1
ATOM 982 O O . SER A 1 115 ? 5.486 1.487 -39.517 1.00 57.81 115 SER A O 1
ATOM 984 N N . GLY A 1 116 ? 7.049 2.744 -38.535 1.00 57.31 116 GLY A N 1
ATOM 985 C CA . GLY A 1 116 ? 6.218 3.160 -37.398 1.00 57.31 116 GLY A CA 1
ATOM 986 C C . GLY A 1 116 ? 5.983 2.070 -36.341 1.00 57.31 116 GLY A C 1
ATOM 987 O O . GLY A 1 116 ? 5.363 2.341 -35.307 1.00 57.31 116 GLY A O 1
ATOM 988 N N . GLN A 1 117 ? 6.497 0.852 -36.547 1.00 56.12 117 GLN A N 1
ATOM 989 C CA . GLN A 1 117 ? 6.469 -0.204 -35.539 1.00 56.12 117 GLN A CA 1
ATOM 990 C C . GLN A 1 117 ? 7.514 0.079 -34.451 1.00 56.12 117 GLN A C 1
ATOM 992 O O . GLN A 1 117 ? 8.703 0.249 -34.725 1.00 56.12 117 GLN A O 1
ATOM 997 N N . LYS A 1 118 ? 7.065 0.133 -33.190 1.00 61.00 118 LYS A N 1
ATOM 998 C CA . LYS A 1 118 ? 7.975 0.164 -32.039 1.00 61.00 118 LYS A CA 1
ATOM 999 C C . LYS A 1 118 ? 8.714 -1.164 -31.983 1.00 61.00 118 LYS A C 1
ATOM 1001 O O . LYS A 1 118 ? 8.068 -2.206 -31.881 1.00 61.00 118 LYS A O 1
ATOM 1006 N N . ALA A 1 119 ? 10.040 -1.122 -32.004 1.00 65.88 119 ALA A N 1
ATOM 1007 C CA . ALA A 1 119 ? 10.837 -2.308 -31.751 1.00 65.88 119 ALA A CA 1
ATOM 1008 C C . ALA A 1 119 ? 10.539 -2.816 -30.327 1.00 65.88 119 ALA A C 1
ATOM 1010 O O . ALA A 1 119 ? 10.587 -2.058 -29.356 1.00 65.88 119 ALA A O 1
ATOM 1011 N N . THR A 1 120 ? 10.167 -4.089 -30.202 1.00 70.62 120 THR A N 1
ATOM 1012 C CA . THR A 1 120 ? 9.856 -4.734 -28.919 1.00 70.62 120 THR A CA 1
ATOM 1013 C C . THR A 1 120 ? 10.786 -5.912 -28.696 1.00 70.62 120 THR A C 1
ATOM 1015 O O . THR A 1 120 ? 11.004 -6.701 -29.613 1.00 70.62 120 THR A O 1
ATOM 1018 N N . LEU A 1 121 ? 11.301 -6.053 -27.475 1.00 78.69 121 LEU A N 1
ATOM 1019 C CA . LEU A 1 121 ? 12.075 -7.229 -27.080 1.00 78.69 121 LEU A CA 1
ATOM 1020 C C . LEU A 1 121 ? 11.193 -8.482 -27.041 1.00 78.69 121 LEU A C 1
ATOM 1022 O O . LEU A 1 121 ? 10.012 -8.400 -26.688 1.00 78.69 121 LEU A O 1
ATOM 1026 N N . ASN A 1 122 ? 11.777 -9.637 -27.364 1.00 83.81 122 ASN A N 1
ATOM 1027 C CA . ASN A 1 122 ? 11.090 -10.917 -27.197 1.00 83.81 122 ASN A CA 1
ATOM 1028 C C . ASN A 1 122 ? 10.979 -11.284 -25.701 1.00 83.81 122 ASN A C 1
ATOM 1030 O O . ASN A 1 122 ? 11.695 -10.752 -24.851 1.00 83.81 122 ASN A O 1
ATOM 1034 N N . ALA A 1 123 ? 10.085 -12.217 -25.374 1.00 85.00 123 ALA A N 1
ATOM 1035 C CA . ALA A 1 123 ? 9.852 -12.710 -24.021 1.00 85.00 123 ALA A CA 1
ATOM 1036 C C . ALA A 1 123 ? 11.124 -13.261 -23.356 1.00 85.00 123 ALA A C 1
ATOM 1038 O O . ALA A 1 123 ? 11.336 -13.006 -22.174 1.00 85.00 123 ALA A O 1
ATOM 1039 N N . GLU A 1 124 ? 11.980 -13.959 -24.107 1.00 86.38 124 GLU A N 1
ATOM 1040 C CA . GLU A 1 124 ? 13.255 -14.489 -23.604 1.00 86.38 124 GLU A CA 1
ATOM 1041 C C . GLU A 1 124 ? 14.197 -13.366 -23.144 1.00 86.38 124 GLU A C 1
ATOM 1043 O O . GLU A 1 124 ? 14.711 -13.392 -22.032 1.00 86.38 124 GLU A O 1
ATOM 1048 N N . GLU A 1 125 ? 14.330 -12.303 -23.936 1.00 86.06 125 GLU A N 1
ATOM 1049 C CA . GLU A 1 125 ? 15.177 -11.155 -23.591 1.00 86.06 125 GLU A CA 1
ATOM 1050 C C . GLU A 1 125 ? 14.610 -10.354 -22.418 1.00 86.06 125 GLU A C 1
ATOM 1052 O O . GLU A 1 125 ? 15.348 -9.818 -21.593 1.00 86.06 125 GLU A O 1
ATOM 1057 N N . MET A 1 126 ? 13.283 -10.277 -22.322 1.00 90.69 126 MET A N 1
ATOM 1058 C CA . MET A 1 126 ? 12.625 -9.694 -21.160 1.00 90.69 126 MET A CA 1
ATOM 1059 C C . MET A 1 126 ? 12.804 -10.554 -19.903 1.00 90.69 126 MET A C 1
ATOM 1061 O O . MET A 1 126 ? 12.820 -10.002 -18.804 1.00 90.69 126 MET A O 1
ATOM 1065 N N . ALA A 1 127 ? 12.959 -11.876 -20.030 1.00 92.12 127 ALA A N 1
ATOM 1066 C CA . ALA A 1 127 ? 13.198 -12.765 -18.895 1.00 92.12 127 ALA A CA 1
ATOM 1067 C C . ALA A 1 127 ? 14.531 -12.456 -18.197 1.00 92.12 127 ALA A C 1
ATOM 1069 O O . ALA A 1 127 ? 14.577 -12.468 -16.964 1.00 92.12 127 ALA A O 1
ATOM 1070 N N . ASP A 1 128 ? 15.570 -12.090 -18.955 1.00 92.81 128 ASP A N 1
ATOM 1071 C CA . ASP A 1 128 ? 16.849 -11.628 -18.397 1.00 92.81 128 ASP A CA 1
ATOM 1072 C C . ASP A 1 128 ? 16.655 -10.410 -17.487 1.00 92.81 128 ASP A C 1
ATOM 1074 O O . ASP A 1 128 ? 17.137 -10.403 -16.352 1.00 92.81 128 ASP A O 1
ATOM 1078 N N . PHE A 1 129 ? 15.879 -9.417 -17.942 1.00 93.62 129 PHE A N 1
ATOM 1079 C CA . PHE A 1 129 ? 15.539 -8.249 -17.126 1.00 93.62 129 PHE A CA 1
ATOM 1080 C C . PHE A 1 129 ? 14.830 -8.651 -15.835 1.00 93.62 129 PHE A C 1
ATOM 1082 O O . PHE A 1 129 ? 15.196 -8.182 -14.759 1.00 93.62 129 PHE A O 1
ATOM 1089 N N . TYR A 1 130 ? 13.822 -9.524 -15.919 1.00 93.06 130 TYR A N 1
ATOM 1090 C CA . TYR A 1 130 ? 13.090 -9.962 -14.732 1.00 93.06 130 TYR A CA 1
ATOM 1091 C C . TYR A 1 130 ? 14.003 -10.665 -13.733 1.00 93.06 130 TYR A C 1
ATOM 1093 O O . TYR A 1 130 ? 13.939 -10.374 -12.539 1.00 93.06 130 TYR A O 1
ATOM 1101 N N . LYS A 1 131 ? 14.876 -11.553 -14.212 1.00 94.19 131 LYS A N 1
ATOM 1102 C CA . LYS A 1 131 ? 15.846 -12.254 -13.374 1.00 94.19 131 LYS A CA 1
ATOM 1103 C C . LYS A 1 131 ? 16.776 -11.266 -12.670 1.00 94.19 131 LYS A C 1
ATOM 1105 O O . LYS A 1 131 ? 16.892 -11.314 -11.448 1.00 94.19 131 LYS A O 1
ATOM 1110 N N . GLU A 1 132 ? 17.386 -10.348 -13.414 1.00 94.56 132 GLU A N 1
ATOM 1111 C CA . GLU A 1 132 ? 18.312 -9.356 -12.864 1.00 94.56 132 GLU A CA 1
ATOM 1112 C C . GLU A 1 132 ? 17.620 -8.416 -11.869 1.00 94.56 132 GLU A C 1
ATOM 1114 O O . GLU A 1 132 ? 18.105 -8.220 -10.751 1.00 94.56 132 GLU A O 1
ATOM 1119 N N . PHE A 1 133 ? 16.448 -7.887 -12.232 1.00 93.69 133 PHE A N 1
ATOM 1120 C CA . PHE A 1 133 ? 15.672 -6.993 -11.380 1.00 93.69 133 PHE A CA 1
ATOM 1121 C C . PHE A 1 133 ? 15.296 -7.664 -10.054 1.00 93.69 133 PHE A C 1
ATOM 1123 O O . PHE A 1 133 ? 15.452 -7.059 -8.989 1.00 93.69 133 PHE A O 1
ATOM 1130 N N . LEU A 1 134 ? 14.832 -8.918 -10.100 1.00 92.44 134 LEU A N 1
ATOM 1131 C CA . LEU A 1 134 ? 14.466 -9.682 -8.906 1.00 92.44 134 LEU A CA 1
ATOM 1132 C C . LEU A 1 134 ? 15.684 -9.978 -8.030 1.00 92.44 134 LEU A C 1
ATOM 1134 O O . LEU A 1 134 ? 15.623 -9.757 -6.820 1.00 92.44 134 LEU A O 1
ATOM 1138 N N . SER A 1 135 ? 16.798 -10.416 -8.623 1.00 94.94 135 SER A N 1
ATOM 1139 C CA . SER A 1 135 ? 18.047 -10.667 -7.896 1.00 94.94 135 SER A CA 1
ATOM 1140 C C . SER A 1 135 ? 18.560 -9.404 -7.204 1.00 94.94 135 SER A C 1
ATOM 1142 O O . SER A 1 135 ? 18.853 -9.427 -6.008 1.00 94.94 135 SER A O 1
ATOM 1144 N N . LYS A 1 136 ? 18.594 -8.276 -7.919 1.00 95.56 136 LYS A N 1
ATOM 1145 C CA . LYS A 1 136 ? 19.046 -6.978 -7.400 1.00 95.56 136 LYS A CA 1
ATOM 1146 C C . LYS A 1 136 ? 18.166 -6.454 -6.263 1.00 95.56 136 LYS A C 1
ATOM 1148 O O . LYS A 1 136 ? 18.669 -5.851 -5.318 1.00 95.56 136 LYS A O 1
ATOM 1153 N N . ASN A 1 137 ? 16.853 -6.672 -6.335 1.00 93.50 137 ASN A N 1
ATOM 1154 C CA . ASN A 1 137 ? 15.895 -6.164 -5.347 1.00 93.50 137 ASN A CA 1
ATOM 1155 C C . ASN A 1 137 ? 15.533 -7.187 -4.256 1.00 93.50 137 ASN A C 1
ATOM 1157 O O . ASN A 1 137 ? 14.700 -6.889 -3.396 1.00 93.50 137 ASN A O 1
ATOM 1161 N N . PHE A 1 138 ? 16.168 -8.362 -4.242 1.00 93.38 138 PHE A N 1
ATOM 1162 C CA . PHE A 1 138 ? 15.824 -9.460 -3.338 1.00 93.38 138 PHE A CA 1
ATOM 1163 C C . PHE A 1 138 ? 15.826 -9.043 -1.860 1.00 93.38 138 PHE A C 1
ATOM 1165 O O . PHE A 1 138 ? 14.821 -9.206 -1.169 1.00 93.38 138 PHE A O 1
ATOM 1172 N N . GLN A 1 139 ? 16.918 -8.434 -1.379 1.00 95.56 139 GLN A N 1
ATOM 1173 C CA . GLN A 1 139 ? 17.025 -7.998 0.019 1.00 95.56 139 GLN A CA 1
ATOM 1174 C C . GLN A 1 139 ? 15.945 -6.974 0.388 1.00 95.56 139 GLN A C 1
ATOM 1176 O O . GLN A 1 139 ? 15.318 -7.089 1.440 1.00 95.56 139 GLN A O 1
ATOM 1181 N N . LYS A 1 140 ? 15.676 -6.008 -0.500 1.00 95.12 140 LYS A N 1
ATOM 1182 C CA . LYS A 1 140 ? 14.632 -4.993 -0.303 1.00 95.12 140 LYS A CA 1
ATOM 1183 C C . LYS A 1 140 ? 13.258 -5.642 -0.117 1.00 95.12 140 LYS A C 1
ATOM 1185 O O . LYS A 1 140 ? 12.544 -5.294 0.822 1.00 95.12 140 LYS A O 1
ATOM 1190 N N . HIS A 1 141 ? 12.907 -6.612 -0.963 1.00 92.88 141 HIS A N 1
ATOM 1191 C CA . HIS A 1 141 ? 11.654 -7.357 -0.825 1.00 92.88 141 HIS A CA 1
ATOM 1192 C C . HIS A 1 141 ? 11.618 -8.220 0.437 1.00 92.88 141 HIS A C 1
ATOM 1194 O O . HIS A 1 141 ? 10.569 -8.331 1.069 1.00 92.88 141 HIS A O 1
ATOM 1200 N N . MET A 1 142 ? 12.753 -8.784 0.849 1.00 95.88 142 MET A N 1
ATOM 1201 C CA . MET A 1 142 ? 12.844 -9.541 2.095 1.00 95.88 142 MET A CA 1
ATOM 1202 C C . MET A 1 142 ? 12.555 -8.660 3.321 1.00 95.88 142 MET A C 1
ATOM 1204 O O . MET A 1 142 ? 11.757 -9.046 4.177 1.00 95.88 142 MET A O 1
ATOM 1208 N N . TYR A 1 143 ? 13.148 -7.461 3.387 1.00 97.00 143 TYR A N 1
ATOM 1209 C CA . TYR A 1 143 ? 12.879 -6.493 4.456 1.00 97.00 143 TYR A CA 1
ATOM 1210 C C . TYR A 1 143 ? 11.426 -6.021 4.453 1.00 97.00 143 TYR A C 1
ATOM 1212 O O . TYR A 1 143 ? 10.789 -6.014 5.505 1.00 97.00 143 TYR A O 1
ATOM 1220 N N . TYR A 1 144 ? 10.879 -5.711 3.274 1.00 97.31 144 TYR A N 1
ATOM 1221 C CA . TYR A 1 144 ? 9.464 -5.382 3.131 1.00 97.31 144 TYR A CA 1
ATOM 1222 C C . TYR A 1 144 ? 8.566 -6.501 3.671 1.00 97.31 144 TYR A C 1
ATOM 1224 O O . TYR A 1 144 ? 7.712 -6.235 4.510 1.00 97.31 144 TYR A O 1
ATOM 1232 N N . ASN A 1 145 ? 8.781 -7.756 3.263 1.00 96.62 145 ASN A N 1
ATOM 1233 C CA . ASN A 1 145 ? 7.954 -8.875 3.717 1.00 96.62 145 ASN A CA 1
ATOM 1234 C C . ASN A 1 145 ? 8.039 -9.051 5.235 1.00 96.62 145 ASN A C 1
ATOM 1236 O O . ASN A 1 145 ? 7.017 -9.242 5.893 1.00 96.62 145 ASN A O 1
ATOM 1240 N N . ARG A 1 146 ? 9.241 -8.933 5.811 1.00 97.81 146 ARG A N 1
ATOM 1241 C CA . ARG A 1 146 ? 9.436 -8.986 7.265 1.00 97.81 146 ARG A CA 1
ATOM 1242 C C . ARG A 1 146 ? 8.601 -7.924 7.983 1.00 97.81 146 ARG A C 1
ATOM 1244 O O . ARG A 1 146 ? 7.885 -8.247 8.932 1.00 97.81 146 ARG A O 1
ATOM 1251 N N . ASP A 1 147 ? 8.670 -6.678 7.529 1.00 97.81 147 ASP A N 1
ATOM 1252 C CA . ASP A 1 147 ? 7.954 -5.568 8.159 1.00 97.81 147 ASP A CA 1
ATOM 1253 C C . ASP A 1 147 ? 6.441 -5.652 7.909 1.00 97.81 147 ASP A C 1
ATOM 1255 O O . ASP A 1 147 ? 5.649 -5.374 8.813 1.00 97.81 147 ASP A O 1
ATOM 1259 N N . TRP A 1 148 ? 6.028 -6.133 6.734 1.00 97.56 148 TRP A N 1
ATOM 1260 C CA . TRP A 1 148 ? 4.637 -6.436 6.408 1.00 97.56 148 TRP A CA 1
ATOM 1261 C C . TRP A 1 148 ? 4.054 -7.469 7.378 1.00 97.56 148 TRP A C 1
ATOM 1263 O O . TRP A 1 148 ? 2.998 -7.225 7.968 1.00 97.56 148 TRP A O 1
ATOM 1273 N N . TYR A 1 149 ? 4.750 -8.584 7.622 1.00 97.81 149 TYR A N 1
ATOM 1274 C CA . TYR A 1 149 ? 4.303 -9.585 8.594 1.00 97.81 149 TYR A CA 1
ATOM 1275 C C . TYR A 1 149 ? 4.272 -9.034 10.017 1.00 97.81 149 TYR A C 1
ATOM 1277 O O . TYR A 1 149 ? 3.295 -9.254 10.732 1.00 97.81 149 TYR A O 1
ATOM 1285 N N . LYS A 1 150 ? 5.290 -8.268 10.424 1.00 98.31 150 LYS A N 1
ATOM 1286 C CA . LYS A 1 150 ? 5.332 -7.638 11.751 1.00 98.31 150 LYS A CA 1
ATOM 1287 C C . LYS A 1 150 ? 4.124 -6.722 11.983 1.00 98.31 150 LYS A C 1
ATOM 1289 O O . LYS A 1 150 ? 3.481 -6.813 13.029 1.00 98.31 150 LYS A O 1
ATOM 1294 N N . ARG A 1 151 ? 3.785 -5.874 11.006 1.00 98.25 151 ARG A N 1
ATOM 1295 C CA . ARG A 1 151 ? 2.621 -4.974 11.066 1.00 98.25 151 ARG A CA 1
ATOM 1296 C C . ARG A 1 151 ? 1.300 -5.745 11.102 1.00 98.25 151 ARG A C 1
ATOM 1298 O O . ARG A 1 151 ? 0.467 -5.474 11.963 1.00 98.25 151 ARG A O 1
ATOM 1305 N N . ASN A 1 152 ? 1.124 -6.745 10.236 1.00 97.69 152 ASN A N 1
ATOM 1306 C CA . ASN A 1 152 ? -0.097 -7.563 10.206 1.00 97.69 152 ASN A CA 1
ATOM 1307 C C . ASN A 1 152 ? -0.286 -8.394 11.483 1.00 97.69 152 ASN A C 1
ATOM 1309 O O . ASN A 1 152 ? -1.412 -8.550 11.962 1.00 97.69 152 ASN A O 1
ATOM 1313 N N . PHE A 1 153 ? 0.806 -8.882 12.075 1.00 98.44 153 PHE A N 1
ATOM 1314 C CA . PHE A 1 153 ? 0.764 -9.555 13.368 1.00 98.44 153 PHE A CA 1
ATOM 1315 C C . PHE A 1 153 ? 0.310 -8.598 14.476 1.00 98.44 153 PHE A C 1
ATOM 1317 O O . PHE A 1 153 ? -0.589 -8.934 15.246 1.00 98.44 153 PHE A O 1
ATOM 1324 N N . ALA A 1 154 ? 0.862 -7.379 14.516 1.00 98.31 154 ALA A N 1
ATOM 1325 C CA . ALA A 1 154 ? 0.426 -6.354 15.461 1.00 98.31 154 ALA A CA 1
ATOM 1326 C C . ALA A 1 154 ? -1.066 -6.016 15.285 1.00 98.31 154 ALA A C 1
ATOM 1328 O O . ALA A 1 154 ? -1.807 -6.008 16.265 1.00 98.31 154 ALA A O 1
ATOM 1329 N N . ILE A 1 155 ? -1.536 -5.824 14.047 1.00 98.19 155 ILE A N 1
ATOM 1330 C CA . ILE A 1 155 ? -2.960 -5.601 13.746 1.00 98.19 155 ILE A CA 1
ATOM 1331 C C . ILE A 1 155 ? -3.815 -6.748 14.293 1.00 98.19 155 ILE A C 1
ATOM 1333 O O . ILE A 1 155 ? -4.763 -6.499 15.033 1.00 98.19 155 ILE A O 1
ATOM 1337 N N . THR A 1 156 ? -3.456 -7.997 13.988 1.00 98.50 156 THR A N 1
ATOM 1338 C CA . THR A 1 156 ? -4.183 -9.194 14.449 1.00 98.50 156 THR A CA 1
ATOM 1339 C C . THR A 1 156 ? -4.251 -9.256 15.975 1.00 98.50 156 THR A C 1
ATOM 1341 O O . THR A 1 156 ? -5.302 -9.537 16.551 1.00 98.50 156 THR A O 1
ATOM 1344 N N . PHE A 1 157 ? -3.151 -8.927 16.651 1.00 98.25 157 PHE A N 1
ATOM 1345 C CA . PHE A 1 157 ? -3.111 -8.853 18.106 1.00 98.25 157 PHE A CA 1
ATOM 1346 C C . PHE A 1 157 ? -4.078 -7.791 18.657 1.00 98.25 157 PHE A C 1
ATOM 1348 O O . PHE A 1 157 ? -4.873 -8.082 19.555 1.00 98.25 157 PHE A O 1
ATOM 1355 N N . PHE A 1 158 ? -4.079 -6.578 18.095 1.00 97.94 158 PHE A N 1
ATOM 1356 C CA . PHE A 1 158 ? -5.013 -5.520 18.497 1.00 97.94 158 PHE A CA 1
ATOM 1357 C C . PHE A 1 158 ? -6.473 -5.865 18.179 1.00 97.94 158 PHE A C 1
ATOM 1359 O O . PHE A 1 158 ? -7.346 -5.575 18.997 1.00 97.94 158 PHE A O 1
ATOM 1366 N N . MET A 1 159 ? -6.746 -6.546 17.062 1.00 97.75 159 MET A N 1
ATOM 1367 C CA . MET A 1 159 ? -8.077 -7.086 16.755 1.00 97.75 159 MET A CA 1
ATOM 1368 C C . MET A 1 159 ? -8.564 -8.020 17.865 1.00 97.75 159 MET A C 1
ATOM 1370 O O . MET A 1 159 ? -9.695 -7.880 18.331 1.00 97.75 159 MET A O 1
ATOM 1374 N N . GLY A 1 160 ? -7.699 -8.924 18.336 1.00 98.38 160 GLY A N 1
ATOM 1375 C CA . GLY A 1 160 ? -7.998 -9.801 19.468 1.00 98.38 160 GLY A CA 1
ATOM 1376 C C . GLY A 1 160 ? -8.318 -9.017 20.744 1.00 98.38 160 GLY A C 1
ATOM 1377 O O . GLY A 1 160 ? -9.329 -9.280 21.394 1.00 98.38 160 GLY A O 1
ATOM 1378 N N . LYS A 1 161 ? -7.515 -7.996 21.074 1.00 98.00 161 LYS A N 1
ATOM 1379 C CA . LYS A 1 161 ? -7.763 -7.147 22.252 1.00 98.00 161 LYS A CA 1
ATOM 1380 C C . LYS A 1 161 ? -9.099 -6.399 22.168 1.00 98.00 161 LYS A C 1
ATOM 1382 O O . LYS A 1 161 ? -9.837 -6.392 23.149 1.00 98.00 161 LYS A O 1
ATOM 1387 N N . VAL A 1 162 ? -9.431 -5.814 21.014 1.00 97.25 162 VAL A N 1
ATOM 1388 C CA . VAL A 1 162 ? -10.728 -5.144 20.785 1.00 97.25 162 VAL A CA 1
ATOM 1389 C C . VAL A 1 162 ? -11.886 -6.131 20.941 1.00 97.25 162 VAL A C 1
ATOM 1391 O O . VAL A 1 162 ? -12.891 -5.816 21.579 1.00 97.25 162 VAL A O 1
ATOM 1394 N N . ALA A 1 163 ? -11.757 -7.344 20.395 1.00 97.31 163 ALA A N 1
ATOM 1395 C CA . ALA A 1 163 ? -12.788 -8.370 20.525 1.00 97.31 163 ALA A CA 1
ATOM 1396 C C . ALA A 1 163 ? -13.040 -8.741 21.998 1.00 97.31 163 ALA A C 1
ATOM 1398 O O . ALA A 1 163 ? -14.196 -8.796 22.427 1.00 97.31 163 ALA A O 1
ATOM 1399 N N . LEU A 1 164 ? -11.974 -8.922 22.785 1.00 97.69 164 LEU A N 1
ATOM 1400 C CA . LEU A 1 164 ? -12.068 -9.192 24.222 1.00 97.69 164 LEU A CA 1
ATOM 1401 C C . LEU A 1 164 ? -12.708 -8.026 24.990 1.00 97.69 164 LEU A C 1
ATOM 1403 O O . LEU A 1 164 ? -13.609 -8.255 25.797 1.00 97.69 164 LEU A O 1
ATOM 1407 N N . GLU A 1 165 ? -12.308 -6.783 24.707 1.00 96.00 165 GLU A N 1
ATOM 1408 C CA . GLU A 1 165 ? -12.893 -5.583 25.322 1.00 96.00 165 GLU A CA 1
ATOM 1409 C C . GLU A 1 165 ? -14.405 -5.495 25.060 1.00 96.00 165 GLU A C 1
ATOM 1411 O O . GLU A 1 165 ? -15.200 -5.284 25.982 1.00 96.00 165 GLU A O 1
ATOM 1416 N N . ARG A 1 166 ? -14.836 -5.738 23.816 1.00 93.88 166 ARG A N 1
ATOM 1417 C CA . ARG A 1 166 ? -16.258 -5.758 23.443 1.00 93.88 166 ARG A CA 1
ATOM 1418 C C . ARG A 1 166 ? -17.038 -6.839 24.192 1.00 93.88 166 ARG A C 1
ATOM 1420 O O . ARG A 1 166 ? -18.155 -6.577 24.644 1.00 93.88 166 ARG A O 1
ATOM 1427 N N . ILE A 1 167 ? -16.479 -8.043 24.330 1.00 96.25 167 ILE A N 1
ATOM 1428 C CA . ILE A 1 167 ? -17.107 -9.142 25.082 1.00 96.25 167 ILE A CA 1
ATOM 1429 C C . ILE A 1 167 ? -17.245 -8.755 26.558 1.00 96.25 167 ILE A C 1
ATOM 1431 O O . ILE A 1 167 ? -18.340 -8.850 27.117 1.00 96.25 167 ILE A O 1
ATOM 1435 N N . TRP A 1 168 ? -16.174 -8.246 27.167 1.00 95.38 168 TRP A N 1
ATOM 1436 C CA . TRP A 1 168 ? -16.167 -7.814 28.563 1.00 95.38 168 TRP A CA 1
ATOM 1437 C C . TRP A 1 168 ? -17.212 -6.726 28.840 1.00 95.38 168 TRP A C 1
ATOM 1439 O O . TRP A 1 168 ? -18.009 -6.833 29.776 1.00 95.38 168 TRP A O 1
ATOM 1449 N N . ASN A 1 169 ? -17.282 -5.709 27.978 1.00 91.88 169 ASN A N 1
ATOM 1450 C CA . ASN A 1 169 ? -18.253 -4.624 28.099 1.00 91.88 169 ASN A CA 1
ATOM 1451 C C . ASN A 1 169 ? -19.702 -5.122 28.002 1.00 91.88 169 ASN A C 1
ATOM 1453 O O . ASN A 1 169 ? -20.548 -4.701 28.796 1.00 91.88 169 ASN A O 1
ATOM 1457 N N . LYS A 1 170 ? -19.993 -6.067 27.096 1.00 92.38 170 LYS A N 1
ATOM 1458 C CA . LYS A 1 170 ? -21.321 -6.695 26.988 1.00 92.38 170 LYS A CA 1
ATOM 1459 C C . LYS A 1 170 ? -21.693 -7.476 28.250 1.00 92.38 170 LYS A C 1
ATOM 1461 O O . LYS A 1 170 ? -22.820 -7.350 28.728 1.00 92.38 170 LYS A O 1
A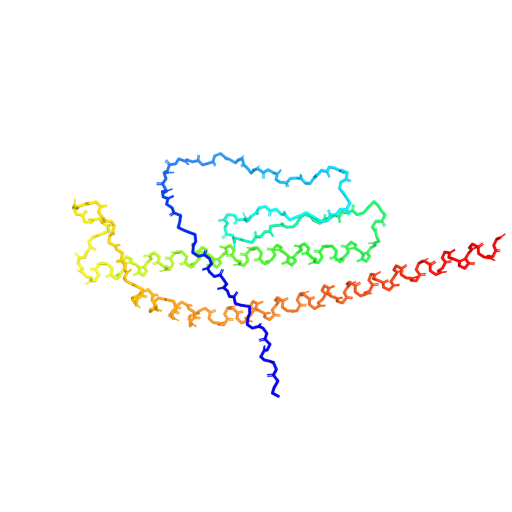TOM 1466 N N . LEU A 1 171 ? -20.762 -8.254 28.805 1.00 94.69 171 LEU A N 1
ATOM 1467 C CA . LEU A 1 171 ? -20.987 -9.018 30.037 1.00 94.69 171 LEU A CA 1
ATOM 1468 C C . LEU A 1 171 ? -21.250 -8.096 31.236 1.00 94.69 171 LEU A C 1
ATOM 1470 O O . LEU A 1 171 ? -22.202 -8.312 31.986 1.00 94.69 171 LEU A O 1
ATOM 1474 N N . ARG A 1 172 ? -20.474 -7.013 31.370 1.00 92.00 172 ARG A N 1
ATOM 1475 C CA . ARG A 1 172 ? -20.665 -6.003 32.422 1.00 92.00 172 ARG A CA 1
ATOM 1476 C C . ARG A 1 172 ? -22.043 -5.340 32.350 1.00 92.00 172 ARG A C 1
ATOM 1478 O O . ARG A 1 172 ? -22.683 -5.150 33.382 1.00 92.00 172 ARG A O 1
ATOM 1485 N N . LEU A 1 173 ? -22.512 -5.002 31.147 1.00 89.00 173 LEU A N 1
ATOM 1486 C CA . LEU A 1 173 ? -23.839 -4.412 30.941 1.00 89.00 173 LEU A CA 1
ATOM 1487 C C . LEU A 1 173 ? -24.970 -5.395 31.274 1.00 89.00 173 LEU A C 1
ATOM 1489 O O . LEU A 1 173 ? -25.950 -4.989 31.896 1.00 89.00 173 LEU A O 1
ATOM 1493 N N . LYS A 1 174 ? -24.827 -6.681 30.920 1.00 85.62 174 LYS A N 1
ATOM 1494 C CA . LYS A 1 174 ? -25.795 -7.723 31.305 1.00 85.62 174 LYS A CA 1
ATOM 1495 C C . LYS A 1 174 ? -25.922 -7.839 32.824 1.00 85.62 174 LYS A C 1
ATOM 1497 O O . LYS A 1 174 ? -27.037 -7.803 33.325 1.00 85.62 174 LYS A O 1
ATOM 1502 N N . ARG A 1 175 ? -24.794 -7.883 33.545 1.00 85.56 175 ARG A N 1
ATOM 1503 C CA . ARG A 1 175 ? -24.783 -7.979 35.016 1.00 85.56 175 ARG A CA 1
ATOM 1504 C C . ARG A 1 175 ? -25.470 -6.789 35.697 1.00 85.56 175 ARG A C 1
ATOM 1506 O O . ARG A 1 175 ? -26.146 -6.976 36.700 1.00 85.56 175 ARG A O 1
ATOM 1513 N N . LYS A 1 176 ? -25.317 -5.576 35.151 1.00 81.19 176 LYS A N 1
ATOM 1514 C CA . LYS A 1 176 ? -26.014 -4.380 35.656 1.00 81.19 176 LYS A CA 1
ATOM 1515 C C . LYS A 1 176 ? -27.527 -4.448 35.430 1.00 81.19 176 LYS A C 1
ATOM 1517 O O . LYS A 1 176 ? -28.273 -4.089 36.326 1.00 81.19 176 LYS A O 1
ATOM 1522 N N . LYS A 1 177 ? -27.977 -4.939 34.268 1.00 81.50 177 LYS A N 1
ATOM 1523 C CA . LYS A 1 177 ? -29.411 -5.099 33.964 1.00 81.50 177 LYS A CA 1
ATOM 1524 C C . LYS A 1 177 ? -30.107 -6.153 34.824 1.00 81.50 177 LYS A C 1
ATOM 1526 O O . LYS A 1 177 ? -31.284 -6.003 35.073 1.00 81.50 177 LYS A O 1
ATOM 1531 N N . THR A 1 178 ? -29.405 -7.204 35.244 1.00 76.50 178 THR A N 1
ATOM 1532 C CA . THR A 1 178 ? -29.954 -8.238 36.142 1.00 76.50 178 THR A CA 1
ATOM 1533 C C . THR A 1 178 ? -29.960 -7.838 37.619 1.00 76.50 178 THR A C 1
ATOM 1535 O O . THR A 1 178 ? -30.479 -8.585 38.436 1.00 76.50 178 THR A O 1
ATOM 1538 N N . SER A 1 179 ? -29.311 -6.725 37.976 1.00 65.69 179 SER A N 1
ATOM 1539 C CA . SER A 1 179 ? -29.202 -6.232 39.357 1.00 65.69 179 SER A CA 1
ATOM 1540 C C . SER A 1 179 ? -30.148 -5.059 39.656 1.00 65.69 179 SER A C 1
ATOM 1542 O O . SER A 1 179 ? -30.178 -4.618 40.802 1.00 65.69 179 SER A O 1
ATOM 1544 N N . ASN A 1 180 ? -30.854 -4.555 38.639 1.00 53.88 180 ASN A N 1
ATOM 1545 C CA . ASN A 1 180 ? -31.957 -3.592 38.732 1.00 53.88 180 ASN A CA 1
ATOM 1546 C C . ASN A 1 180 ? -33.272 -4.327 38.488 1.00 53.88 180 ASN A C 1
ATOM 1548 O O . ASN A 1 180 ? -34.292 -3.863 39.031 1.00 53.88 180 ASN A O 1
#